Protein AF-A0A9D9T430-F1 (afdb_monomer)

Structure (mmCIF, N/CA/C/O backbone):
data_AF-A0A9D9T430-F1
#
_entry.id   AF-A0A9D9T430-F1
#
loop_
_atom_site.group_PDB
_atom_site.id
_atom_site.type_symbol
_atom_site.label_atom_id
_atom_site.label_alt_id
_atom_site.label_comp_id
_atom_site.label_asym_id
_atom_site.label_entity_id
_atom_site.label_seq_id
_atom_site.pdbx_PDB_ins_code
_atom_site.Cartn_x
_atom_site.Cartn_y
_atom_site.Cartn_z
_atom_site.occupancy
_atom_site.B_iso_or_equiv
_atom_site.auth_seq_id
_atom_site.auth_comp_id
_atom_site.auth_asym_id
_atom_site.auth_atom_id
_atom_site.pdbx_PDB_model_num
ATOM 1 N N . MET A 1 1 ? -6.397 -23.932 12.648 1.00 50.19 1 MET A N 1
ATOM 2 C CA . MET A 1 1 ? -5.364 -23.671 11.618 1.00 50.19 1 MET A CA 1
ATOM 3 C C . MET A 1 1 ? -5.187 -22.164 11.476 1.00 50.19 1 MET A C 1
ATOM 5 O O . MET A 1 1 ? -6.201 -21.499 11.304 1.00 50.19 1 MET A O 1
ATOM 9 N N . PRO A 1 2 ? -3.976 -21.590 11.598 1.00 61.88 2 PRO A N 1
ATOM 10 C CA . PRO A 1 2 ? -3.812 -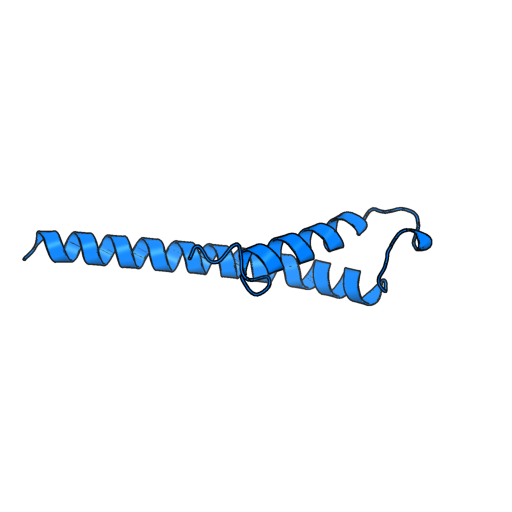20.144 11.534 1.00 61.88 2 PRO A CA 1
ATOM 11 C C . PRO A 1 2 ? -3.749 -19.720 10.064 1.00 61.88 2 PRO A C 1
ATOM 13 O O . PRO A 1 2 ? -2.839 -20.108 9.333 1.00 61.88 2 PRO A O 1
ATOM 16 N N . TYR A 1 3 ? -4.722 -18.939 9.608 1.00 65.06 3 TYR A N 1
ATOM 17 C CA . TYR A 1 3 ? -4.715 -18.364 8.264 1.00 65.06 3 TYR A CA 1
ATOM 18 C C . TYR A 1 3 ? -3.477 -17.456 8.096 1.00 65.06 3 TYR A C 1
ATOM 20 O O . TYR A 1 3 ? -3.433 -16.340 8.611 1.00 65.06 3 TYR A O 1
ATOM 28 N N . ARG A 1 4 ? -2.435 -17.936 7.402 1.00 61.00 4 ARG A N 1
ATOM 29 C CA . ARG A 1 4 ? -1.076 -17.346 7.340 1.00 61.00 4 ARG A CA 1
ATOM 30 C C . ARG A 1 4 ? -0.956 -16.105 6.429 1.00 61.00 4 ARG A C 1
ATOM 32 O O . ARG A 1 4 ? 0.034 -15.935 5.735 1.00 61.00 4 ARG A O 1
ATOM 39 N N . ARG A 1 5 ? -1.912 -15.176 6.520 1.00 63.34 5 ARG A N 1
ATOM 40 C CA . ARG A 1 5 ? -2.089 -13.956 5.701 1.00 63.34 5 ARG A CA 1
ATOM 41 C C . ARG A 1 5 ? -2.667 -14.256 4.323 1.00 63.34 5 ARG A C 1
ATOM 43 O O . ARG A 1 5 ? -1.963 -14.634 3.393 1.00 63.34 5 ARG A O 1
ATOM 50 N N . LEU A 1 6 ? -3.973 -14.030 4.206 1.00 61.16 6 LEU A N 1
ATOM 51 C CA . LEU A 1 6 ? -4.650 -13.982 2.920 1.00 61.16 6 LEU A CA 1
ATOM 52 C C . LEU A 1 6 ? -3.978 -12.867 2.086 1.00 61.16 6 LEU A C 1
ATOM 54 O O . LEU A 1 6 ? -3.920 -11.725 2.567 1.00 61.16 6 LEU A O 1
ATOM 58 N N . PRO A 1 7 ? -3.485 -13.146 0.863 1.00 58.94 7 PRO A N 1
ATOM 59 C CA . PRO A 1 7 ? -2.930 -12.116 -0.029 1.00 58.94 7 PRO A CA 1
ATOM 60 C C . PRO A 1 7 ? -3.950 -11.012 -0.366 1.00 58.94 7 PRO A C 1
ATOM 62 O O . PRO A 1 7 ? -3.605 -9.973 -0.917 1.00 58.94 7 PRO A O 1
ATOM 65 N N . ASN A 1 8 ? -5.200 -11.212 0.046 1.00 68.50 8 ASN A N 1
ATOM 66 C CA . ASN A 1 8 ? -6.350 -10.379 -0.239 1.00 68.50 8 ASN A CA 1
ATOM 67 C C . ASN A 1 8 ? -6.645 -9.383 0.897 1.00 68.50 8 ASN A C 1
ATOM 69 O O . ASN A 1 8 ? -7.654 -8.689 0.823 1.00 68.50 8 ASN A O 1
ATOM 73 N N . THR A 1 9 ? -5.830 -9.323 1.958 1.00 87.19 9 THR A N 1
ATOM 74 C CA . THR A 1 9 ? -6.017 -8.338 3.041 1.00 87.19 9 THR A CA 1
ATOM 75 C C . THR A 1 9 ? -5.600 -6.939 2.597 1.00 87.19 9 THR A C 1
ATOM 77 O O . THR A 1 9 ? -4.633 -6.782 1.849 1.00 87.19 9 THR A O 1
ATOM 80 N N . ASP A 1 10 ? -6.266 -5.904 3.111 1.00 89.88 10 ASP A N 1
ATOM 81 C CA . ASP A 1 10 ? -5.918 -4.513 2.788 1.00 89.88 10 ASP A CA 1
ATOM 82 C C . ASP A 1 10 ? -4.471 -4.173 3.181 1.00 89.88 10 ASP A C 1
ATOM 84 O O . ASP A 1 10 ? -3.789 -3.431 2.480 1.00 89.88 10 ASP A 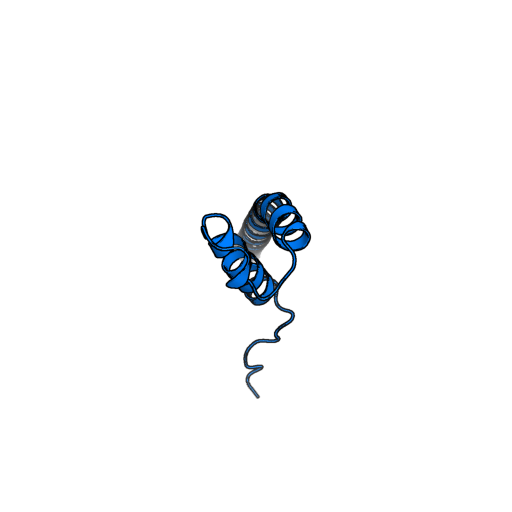O 1
ATOM 88 N N . ALA A 1 11 ? -3.950 -4.802 4.240 1.00 88.31 11 ALA A N 1
ATOM 89 C CA . ALA A 1 11 ? -2.549 -4.683 4.640 1.00 88.31 11 ALA A CA 1
ATOM 90 C C . ALA A 1 11 ? -1.576 -5.259 3.593 1.00 88.31 11 ALA A C 1
ATOM 92 O O . ALA A 1 11 ? -0.521 -4.673 3.339 1.00 88.31 11 ALA A O 1
ATOM 93 N N . ALA A 1 12 ? -1.914 -6.398 2.976 1.00 90.38 12 ALA A N 1
ATOM 94 C CA . ALA A 1 12 ? -1.121 -6.970 1.891 1.00 90.38 12 ALA A CA 1
ATOM 95 C C . ALA A 1 12 ? -1.181 -6.084 0.636 1.00 90.38 1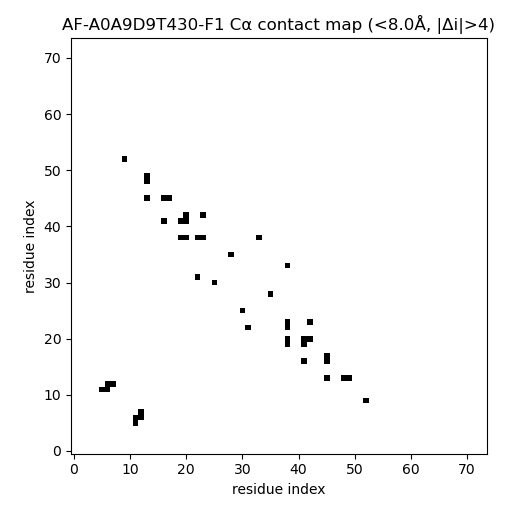2 ALA A C 1
ATOM 97 O O . ALA A 1 12 ? -0.136 -5.819 0.038 1.00 90.38 12 ALA A O 1
ATOM 98 N N . ARG A 1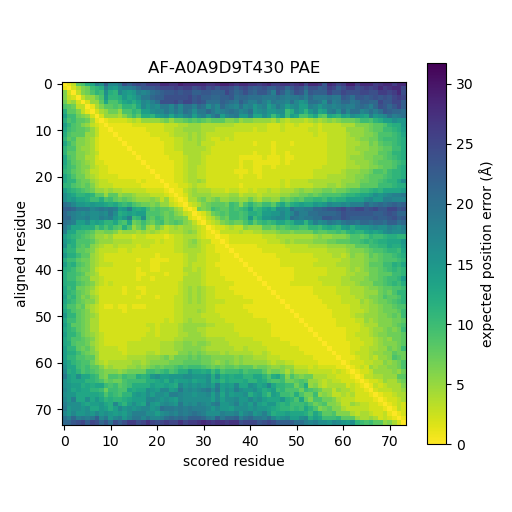 13 ? -2.366 -5.552 0.296 1.00 92.50 13 ARG A N 1
ATOM 99 C CA . ARG A 1 13 ? -2.533 -4.602 -0.819 1.00 92.50 13 ARG A CA 1
ATOM 100 C C . ARG A 1 13 ? -1.735 -3.320 -0.596 1.00 92.50 13 ARG A C 1
ATOM 102 O O . ARG A 1 13 ? -0.978 -2.928 -1.477 1.00 92.50 13 ARG A O 1
ATOM 109 N N . LEU A 1 14 ? -1.811 -2.720 0.594 1.00 94.06 14 LEU A N 1
ATOM 110 C CA . LEU A 1 14 ? -1.047 -1.517 0.936 1.00 94.06 14 LEU A CA 1
ATOM 111 C C . LEU A 1 14 ? 0.462 -1.743 0.783 1.00 94.06 14 LEU A C 1
ATOM 113 O O . LEU A 1 14 ? 1.168 -0.904 0.226 1.00 94.06 14 LEU A O 1
ATOM 117 N N . ARG A 1 15 ? 0.964 -2.897 1.240 1.00 92.94 15 ARG A N 1
ATOM 118 C CA . ARG A 1 15 ? 2.379 -3.258 1.093 1.00 92.94 15 ARG A CA 1
ATOM 119 C C . ARG A 1 15 ? 2.790 -3.369 -0.377 1.00 92.94 15 ARG A C 1
ATOM 121 O O . ARG A 1 15 ? 3.855 -2.873 -0.731 1.00 92.94 15 ARG A O 1
ATOM 128 N N . ALA A 1 16 ? 1.966 -4.002 -1.211 1.00 92.50 16 ALA A N 1
ATOM 129 C CA . ALA A 1 16 ? 2.231 -4.133 -2.642 1.00 92.50 16 ALA A CA 1
ATOM 130 C C . ALA A 1 16 ? 2.239 -2.766 -3.348 1.00 92.50 16 ALA A C 1
ATOM 132 O O . ALA A 1 16 ? 3.181 -2.459 -4.075 1.00 92.50 16 ALA A O 1
ATOM 133 N N . LEU A 1 17 ? 1.247 -1.911 -3.070 1.00 94.56 17 LEU A N 1
ATOM 134 C CA . LEU A 1 17 ? 1.163 -0.562 -3.642 1.00 94.56 17 LEU A CA 1
ATOM 135 C C . LEU A 1 17 ? 2.370 0.303 -3.249 1.00 94.56 17 LEU A C 1
ATOM 137 O O . LEU A 1 17 ? 2.952 0.972 -4.100 1.00 94.56 17 LEU A O 1
ATOM 141 N N . ARG A 1 18 ? 2.807 0.242 -1.984 1.00 94.62 18 ARG A N 1
ATOM 142 C CA . ARG A 1 18 ? 4.021 0.938 -1.525 1.00 94.62 18 ARG A CA 1
ATOM 143 C C . ARG A 1 18 ? 5.283 0.429 -2.215 1.00 94.62 18 ARG A C 1
ATOM 145 O O . ARG A 1 18 ? 6.113 1.241 -2.607 1.00 94.62 18 ARG A O 1
ATOM 152 N N . ALA A 1 19 ? 5.413 -0.886 -2.398 1.00 93.06 19 ALA A N 1
ATOM 153 C CA . ALA A 1 19 ? 6.553 -1.470 -3.103 1.00 93.06 19 ALA A CA 1
ATOM 154 C C . ALA A 1 19 ? 6.640 -0.970 -4.553 1.00 93.06 19 ALA A C 1
ATOM 156 O O . ALA A 1 19 ? 7.722 -0.634 -5.020 1.00 93.06 19 ALA A O 1
ATOM 157 N N . VAL A 1 20 ? 5.500 -0.845 -5.240 1.00 92.88 20 VAL A N 1
ATOM 158 C CA . VAL A 1 20 ? 5.444 -0.240 -6.578 1.00 92.88 20 VAL A CA 1
ATOM 159 C C . VAL A 1 20 ? 5.807 1.248 -6.531 1.00 92.88 20 VAL A C 1
ATOM 161 O O . VAL A 1 20 ? 6.613 1.708 -7.341 1.00 92.88 20 VAL A O 1
ATOM 164 N N . ALA A 1 21 ? 5.280 2.001 -5.563 1.00 93.25 21 ALA A N 1
ATOM 165 C CA . ALA A 1 21 ? 5.560 3.430 -5.422 1.00 93.25 21 ALA A CA 1
ATOM 166 C C . ALA A 1 21 ? 7.049 3.742 -5.163 1.00 93.25 21 ALA A C 1
ATOM 168 O O . ALA A 1 21 ? 7.517 4.808 -5.567 1.00 93.25 21 ALA A O 1
ATOM 169 N N . CYS A 1 22 ? 7.823 2.821 -4.570 1.00 91.62 22 CYS A N 1
ATOM 170 C CA . CYS A 1 22 ? 9.275 2.979 -4.389 1.00 91.62 22 CYS A CA 1
ATOM 171 C C . CYS A 1 22 ? 10.025 3.212 -5.710 1.00 91.62 22 CYS A C 1
ATOM 173 O O . CYS A 1 22 ? 11.033 3.913 -5.734 1.00 91.62 22 CYS A O 1
ATOM 175 N N . TYR A 1 23 ? 9.505 2.697 -6.825 1.00 90.62 23 TYR A N 1
ATOM 176 C CA . TYR A 1 23 ? 10.106 2.889 -8.141 1.00 90.62 23 TYR A CA 1
ATOM 177 C C . TYR A 1 23 ? 9.836 4.281 -8.740 1.00 90.62 23 TYR A C 1
ATOM 179 O O . TYR A 1 23 ? 10.282 4.548 -9.853 1.00 90.62 23 TYR A O 1
ATOM 187 N N . LYS A 1 24 ? 9.104 5.184 -8.067 1.00 87.50 24 LYS A N 1
ATOM 188 C CA . LYS A 1 24 ? 8.830 6.549 -8.567 1.00 87.50 24 LYS A CA 1
ATOM 189 C C . LYS A 1 24 ? 10.105 7.336 -8.883 1.00 87.50 24 LYS A C 1
ATOM 191 O O . LYS A 1 24 ? 10.122 8.088 -9.849 1.00 87.50 24 LYS A O 1
ATOM 196 N N . ASN A 1 25 ? 11.151 7.132 -8.086 1.00 83.81 25 ASN A N 1
ATOM 197 C CA . ASN A 1 25 ? 12.437 7.813 -8.234 1.00 83.81 25 ASN A CA 1
ATOM 198 C C . ASN A 1 25 ? 13.503 6.915 -8.882 1.00 83.81 25 ASN A C 1
ATOM 200 O O . ASN A 1 25 ? 14.675 7.283 -8.880 1.00 83.81 25 ASN A O 1
ATOM 204 N N . SER A 1 26 ? 13.126 5.728 -9.378 1.00 82.06 26 SER A N 1
ATOM 205 C CA . SER A 1 26 ? 14.083 4.865 -10.071 1.00 82.06 26 SER A CA 1
ATOM 206 C C . SER A 1 26 ? 14.487 5.542 -11.390 1.00 82.06 26 SER A C 1
ATOM 208 O O . SER A 1 26 ? 13.603 5.918 -12.165 1.00 82.06 26 SER A O 1
ATOM 210 N N . PRO A 1 27 ? 15.794 5.731 -11.640 1.00 70.00 27 PRO A N 1
ATOM 211 C CA . PRO A 1 27 ? 16.289 6.423 -12.826 1.00 70.00 27 PRO A CA 1
ATOM 212 C C . PRO A 1 27 ? 16.186 5.583 -14.108 1.00 70.00 27 PRO A C 1
ATOM 214 O O . PRO A 1 27 ? 16.396 6.118 -15.194 1.00 70.00 27 PRO A O 1
ATOM 217 N N . ILE A 1 28 ? 15.889 4.282 -14.001 1.00 73.88 28 ILE A N 1
ATOM 218 C CA . ILE A 1 28 ? 15.982 3.325 -15.106 1.00 73.88 28 ILE A CA 1
ATOM 219 C C . ILE A 1 28 ? 14.631 2.622 -15.304 1.00 73.88 28 ILE A C 1
ATOM 221 O O . ILE A 1 28 ? 14.196 1.823 -14.475 1.00 73.88 28 ILE A O 1
ATOM 225 N N . ASP A 1 29 ? 13.978 2.874 -16.444 1.00 67.06 29 ASP A N 1
ATOM 226 C CA . ASP A 1 29 ? 12.688 2.248 -16.784 1.00 67.06 29 ASP A CA 1
ATOM 227 C C . ASP A 1 29 ? 12.798 0.718 -16.984 1.00 67.06 29 ASP A C 1
ATOM 229 O O . ASP A 1 29 ? 11.818 0.006 -16.779 1.00 67.06 29 ASP A O 1
ATOM 233 N N . THR A 1 30 ? 13.985 0.178 -17.303 1.00 65.31 30 THR A N 1
ATOM 234 C CA . THR A 1 30 ? 14.199 -1.271 -17.502 1.00 65.31 30 THR A CA 1
ATOM 235 C C . THR A 1 30 ? 14.262 -2.098 -16.212 1.00 65.31 30 THR A C 1
ATOM 237 O O . THR A 1 30 ? 14.210 -3.321 -16.282 1.00 65.31 30 THR A O 1
ATOM 240 N N . GLU A 1 31 ? 14.356 -1.478 -15.032 1.00 74.75 31 GLU A N 1
ATOM 241 C CA . GLU A 1 31 ? 14.420 -2.195 -13.741 1.00 74.75 31 GLU A CA 1
ATOM 242 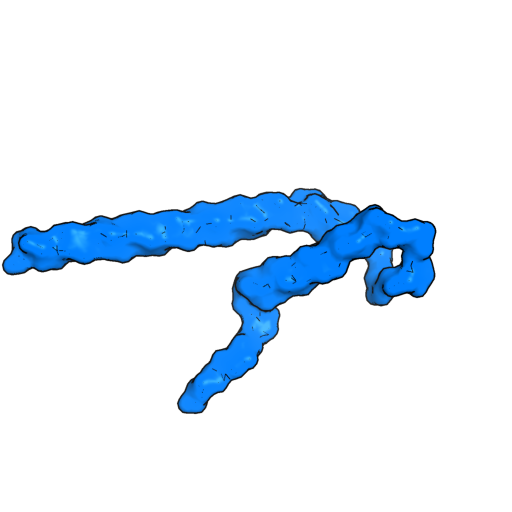C C . GLU A 1 31 ? 13.036 -2.525 -13.155 1.00 74.75 31 GLU A C 1
ATOM 244 O O . GLU A 1 31 ? 12.913 -3.181 -12.116 1.00 74.75 31 GLU A O 1
ATOM 249 N N . ARG A 1 32 ? 11.970 -2.053 -13.804 1.00 82.88 32 ARG A N 1
ATOM 250 C CA . ARG A 1 32 ? 10.598 -2.149 -13.316 1.00 82.88 32 ARG A CA 1
ATOM 251 C C . ARG A 1 32 ? 9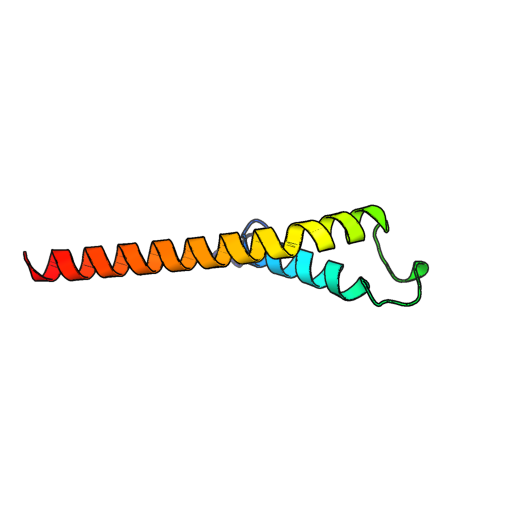.865 -3.315 -13.993 1.00 82.88 32 ARG A C 1
ATOM 253 O O . ARG A 1 32 ? 9.746 -3.322 -15.214 1.00 82.88 32 ARG A O 1
ATOM 260 N N . PRO A 1 33 ? 9.272 -4.260 -13.243 1.00 87.25 33 PRO A N 1
ATOM 261 C CA . PRO A 1 33 ? 8.544 -5.392 -13.827 1.00 87.25 33 PRO A CA 1
ATOM 262 C C . PRO A 1 33 ? 7.115 -5.046 -14.307 1.00 87.25 33 PRO A C 1
ATOM 264 O O . PRO A 1 33 ? 6.281 -5.936 -14.452 1.00 87.25 33 PRO A O 1
ATOM 267 N N . PHE A 1 34 ? 6.788 -3.765 -14.500 1.00 88.69 34 PHE A N 1
ATOM 268 C CA . PHE A 1 34 ? 5.446 -3.272 -14.833 1.00 88.69 34 PHE A CA 1
ATOM 269 C C . PHE A 1 34 ? 5.518 -1.972 -15.644 1.00 88.69 34 PHE A C 1
ATOM 271 O O . PHE A 1 34 ? 6.545 -1.303 -15.652 1.00 88.69 34 PHE A O 1
ATOM 278 N N . ASP A 1 35 ? 4.425 -1.595 -16.308 1.00 90.25 35 ASP A N 1
ATOM 279 C CA . ASP A 1 35 ? 4.356 -0.375 -17.123 1.00 90.25 35 ASP A CA 1
ATOM 280 C C . ASP A 1 35 ? 4.399 0.902 -16.255 1.00 90.25 35 ASP A C 1
ATOM 282 O O . ASP A 1 35 ? 3.906 0.949 -15.123 1.00 90.25 35 ASP A O 1
ATOM 286 N N . ARG A 1 36 ? 4.940 1.988 -16.804 1.00 89.12 36 ARG A N 1
ATOM 287 C CA . ARG A 1 36 ? 4.952 3.320 -16.192 1.00 89.12 36 ARG A CA 1
ATOM 288 C C . ARG A 1 36 ? 3.544 3.852 -15.921 1.00 89.12 36 ARG A C 1
ATOM 290 O O . ARG A 1 36 ? 3.353 4.565 -14.937 1.00 89.12 36 ARG A O 1
ATOM 297 N N . ARG A 1 37 ? 2.554 3.469 -16.736 1.00 93.25 37 ARG A N 1
ATOM 298 C CA . ARG A 1 37 ? 1.133 3.793 -16.496 1.00 93.25 37 ARG A CA 1
ATOM 299 C C . ARG A 1 37 ? 0.667 3.298 -15.125 1.00 93.25 37 ARG A C 1
ATOM 301 O O . ARG A 1 37 ? 0.127 4.076 -14.344 1.00 93.25 37 ARG A O 1
ATOM 308 N N . ILE A 1 38 ? 1.005 2.051 -14.788 1.00 94.06 38 ILE A N 1
ATOM 309 C CA . ILE A 1 38 ? 0.676 1.427 -13.498 1.00 94.06 38 ILE A CA 1
ATOM 310 C C . ILE A 1 38 ? 1.328 2.193 -12.340 1.00 94.06 38 ILE A C 1
ATOM 312 O O . ILE A 1 38 ? 0.693 2.417 -11.312 1.00 94.06 38 ILE A O 1
ATOM 316 N N . LEU A 1 39 ? 2.581 2.644 -12.497 1.00 93.75 39 LEU A N 1
ATOM 317 C CA . LEU A 1 39 ? 3.231 3.475 -11.479 1.00 93.75 39 LEU A CA 1
ATOM 318 C C . LEU A 1 39 ? 2.458 4.774 -11.234 1.00 93.75 39 LEU A C 1
ATOM 320 O O . LEU A 1 39 ? 2.250 5.153 -10.084 1.00 93.75 39 LEU A O 1
ATOM 324 N N . GLN A 1 40 ? 2.070 5.468 -12.304 1.00 94.25 40 GLN A N 1
ATOM 325 C CA . GLN A 1 40 ? 1.385 6.753 -12.203 1.00 94.25 40 GLN A CA 1
ATOM 326 C C . GLN A 1 40 ? 0.021 6.604 -11.523 1.00 94.25 40 GLN A C 1
ATOM 328 O O . GLN A 1 40 ? -0.286 7.358 -10.597 1.00 94.25 40 GLN A O 1
ATOM 333 N N . GLU A 1 41 ? -0.753 5.596 -11.926 1.00 96.56 41 GLU A N 1
ATOM 334 C CA . GLU A 1 41 ? -2.031 5.252 -11.303 1.00 96.56 41 GLU A CA 1
ATOM 335 C C . GLU A 1 41 ? -1.847 4.945 -9.815 1.00 96.56 41 GLU A C 1
ATOM 337 O O . GLU A 1 41 ? -2.490 5.574 -8.973 1.00 96.56 41 GLU A O 1
ATOM 342 N N . ILE A 1 42 ? -0.898 4.073 -9.460 1.00 96.12 42 ILE A N 1
ATOM 343 C CA . ILE A 1 42 ? -0.634 3.713 -8.061 1.00 96.12 42 ILE A CA 1
ATOM 344 C C . ILE A 1 42 ? -0.185 4.925 -7.245 1.00 96.12 42 ILE A C 1
ATOM 346 O O . ILE A 1 42 ? -0.667 5.112 -6.131 1.00 96.12 42 ILE A O 1
ATOM 350 N N . CYS A 1 43 ? 0.693 5.776 -7.776 1.00 95.06 43 CYS A N 1
ATOM 351 C CA . CYS A 1 43 ? 1.123 6.986 -7.079 1.00 95.06 43 CYS A CA 1
ATOM 352 C C . CYS A 1 43 ? -0.029 7.973 -6.842 1.00 95.06 43 CYS A C 1
ATOM 354 O O . CYS A 1 43 ? -0.023 8.650 -5.816 1.00 95.06 43 CYS A O 1
ATOM 356 N N . SER A 1 44 ? -1.003 8.055 -7.755 1.00 96.31 44 SER A N 1
ATOM 357 C CA . SER A 1 44 ? -2.200 8.887 -7.566 1.00 96.31 44 SER A CA 1
ATOM 358 C C . SER A 1 44 ? -3.211 8.279 -6.586 1.00 96.31 44 SER A C 1
ATOM 360 O O . SER A 1 44 ? -3.817 9.004 -5.800 1.00 96.31 44 SER A O 1
ATOM 362 N N . PHE A 1 45 ? -3.361 6.953 -6.593 1.00 97.12 45 PHE A N 1
ATOM 363 C CA . PHE A 1 45 ? -4.343 6.230 -5.785 1.00 97.12 45 PHE A CA 1
ATOM 364 C C . PHE A 1 45 ? -3.888 6.003 -4.336 1.00 97.12 45 PHE A C 1
ATOM 366 O O . PHE A 1 45 ? -4.694 6.078 -3.408 1.00 97.12 45 PHE A O 1
ATOM 373 N N . LEU A 1 46 ? -2.595 5.737 -4.122 1.00 96.69 46 LEU A N 1
ATOM 374 C CA . LEU A 1 46 ? -2.041 5.326 -2.829 1.00 96.69 46 LEU A CA 1
ATOM 375 C C . LEU A 1 46 ? -2.403 6.266 -1.658 1.00 96.69 46 LEU A C 1
ATOM 377 O O . LEU A 1 46 ? -2.834 5.738 -0.633 1.00 96.69 46 LEU A O 1
ATOM 381 N N . PRO A 1 47 ? -2.323 7.609 -1.777 1.00 97.12 47 PRO A N 1
ATOM 382 C CA . PRO A 1 47 ? -2.688 8.504 -0.675 1.00 97.12 47 PRO A CA 1
ATOM 383 C C . PRO A 1 47 ? -4.151 8.356 -0.236 1.00 97.12 47 PRO A C 1
ATOM 385 O O . PRO A 1 47 ? -4.453 8.376 0.955 1.00 97.12 47 PRO A O 1
ATOM 388 N N . GLN A 1 48 ? -5.069 8.163 -1.189 1.00 97.25 48 GLN A N 1
ATOM 389 C CA . GLN A 1 48 ? -6.494 7.985 -0.894 1.00 97.25 48 GLN A CA 1
ATOM 390 C C . GLN A 1 48 ? -6.735 6.664 -0.160 1.00 97.25 48 GLN A C 1
ATOM 392 O O . GLN A 1 48 ? -7.471 6.618 0.824 1.00 97.25 48 GLN A O 1
ATOM 397 N N . PHE A 1 49 ? -6.066 5.598 -0.603 1.00 96.31 49 PHE A N 1
ATOM 398 C CA . PHE A 1 49 ? -6.161 4.289 0.035 1.00 96.31 49 PHE A CA 1
ATOM 399 C C . PHE A 1 49 ? -5.595 4.293 1.464 1.00 96.31 49 PHE A C 1
ATOM 401 O O . PHE A 1 49 ? -6.174 3.685 2.366 1.00 96.31 49 PHE A O 1
ATOM 408 N N . GLU A 1 50 ? -4.488 5.003 1.695 1.00 96.50 50 GLU A N 1
ATOM 409 C CA . GLU A 1 50 ? -3.900 5.174 3.027 1.00 96.50 50 GLU A CA 1
ATOM 410 C C . GLU A 1 50 ? -4.826 5.934 3.980 1.00 96.50 50 GLU A C 1
ATOM 412 O O . GLU A 1 50 ? -5.016 5.495 5.118 1.00 96.50 50 GLU A O 1
ATOM 417 N N . ASN A 1 51 ? -5.448 7.016 3.506 1.00 97.31 51 ASN A N 1
ATOM 418 C CA . ASN A 1 51 ? -6.412 7.785 4.291 1.00 97.31 51 ASN A CA 1
ATOM 419 C C . ASN A 1 51 ? -7.643 6.945 4.647 1.00 97.31 51 ASN A C 1
ATOM 421 O O . ASN A 1 51 ? -8.001 6.862 5.819 1.00 97.31 51 ASN A O 1
ATOM 425 N N . ALA A 1 52 ? -8.223 6.230 3.679 1.00 95.56 52 ALA A N 1
ATOM 426 C CA . ALA A 1 52 ? -9.369 5.355 3.926 1.00 95.56 52 ALA A CA 1
ATOM 427 C C . ALA A 1 52 ? -9.046 4.250 4.952 1.00 95.56 52 ALA A C 1
ATOM 429 O O . ALA A 1 52 ? -9.838 3.963 5.849 1.00 95.56 52 ALA A O 1
ATOM 430 N N . MET A 1 53 ? -7.852 3.652 4.871 1.00 94.38 53 MET A N 1
ATOM 431 C CA . MET A 1 53 ? -7.376 2.670 5.852 1.00 94.38 53 MET A CA 1
ATOM 432 C C . MET A 1 53 ? -7.214 3.265 7.256 1.00 94.38 53 MET A C 1
ATOM 434 O O . MET A 1 53 ? -7.483 2.584 8.251 1.00 94.38 53 MET A O 1
ATOM 438 N N . PHE A 1 54 ? -6.732 4.505 7.349 1.00 94.94 54 PHE A N 1
ATOM 439 C CA . PHE A 1 54 ? -6.605 5.218 8.615 1.00 94.94 54 PHE A CA 1
ATOM 440 C C . PHE A 1 54 ? -7.983 5.507 9.217 1.00 94.94 54 PHE A C 1
ATOM 442 O O . PHE A 1 54 ? -8.238 5.120 10.356 1.00 94.94 54 PHE A O 1
ATOM 449 N N . GLU A 1 55 ? -8.891 6.092 8.438 1.00 95.69 55 GLU A N 1
ATOM 450 C CA . GLU A 1 55 ? -10.263 6.397 8.852 1.00 95.69 55 GLU A CA 1
ATOM 451 C C . GLU A 1 55 ? -11.013 5.146 9.313 1.00 95.69 55 GLU A C 1
ATOM 453 O O . GLU A 1 55 ? -11.613 5.150 10.387 1.00 95.69 55 GLU A O 1
ATOM 458 N N . TYR A 1 56 ? -10.900 4.042 8.572 1.00 93.31 56 TYR A N 1
ATOM 459 C CA . TYR A 1 56 ? -11.497 2.759 8.942 1.00 93.31 56 TYR A CA 1
ATOM 460 C C . TYR A 1 56 ? -11.022 2.265 10.316 1.00 93.31 56 TYR A C 1
ATOM 462 O O . TYR A 1 56 ? -11.827 1.859 11.157 1.00 93.31 56 TYR A O 1
ATOM 470 N N . LYS A 1 57 ? -9.713 2.347 10.592 1.00 91.62 57 LYS A N 1
ATOM 471 C CA . LYS A 1 57 ? -9.164 1.983 11.909 1.00 91.62 57 LYS A CA 1
ATOM 472 C C . LYS A 1 57 ? -9.679 2.903 13.010 1.00 91.62 57 LYS A C 1
ATOM 474 O O . LYS A 1 57 ? -10.023 2.423 14.088 1.00 91.62 57 LYS A O 1
ATOM 479 N N . GLN A 1 58 ? -9.739 4.206 12.748 1.00 94.44 58 GLN A N 1
ATOM 480 C CA . GLN A 1 58 ? -10.258 5.178 13.708 1.00 94.44 58 GLN A CA 1
ATOM 481 C C . GLN A 1 58 ? -11.737 4.918 14.019 1.00 94.44 58 GLN A C 1
ATOM 483 O O . GLN A 1 58 ? -12.117 4.937 15.190 1.00 94.44 58 GLN A O 1
ATOM 488 N N . ALA A 1 59 ? -12.546 4.605 13.004 1.00 93.06 59 ALA A N 1
ATOM 489 C CA . ALA A 1 59 ? -13.955 4.264 13.156 1.00 93.06 59 ALA A CA 1
ATOM 490 C C . ALA A 1 59 ? -14.137 3.028 14.050 1.00 93.06 59 ALA A C 1
ATOM 492 O O . ALA A 1 59 ? -14.804 3.132 15.080 1.00 93.06 59 ALA A O 1
ATOM 493 N N . ILE A 1 60 ? -13.447 1.920 13.751 1.00 91.19 60 ILE A N 1
ATOM 494 C CA . ILE A 1 60 ? -13.498 0.690 14.565 1.00 91.19 60 ILE A CA 1
ATOM 495 C C . ILE A 1 60 ? -13.095 0.959 16.014 1.00 91.19 60 ILE A C 1
ATOM 497 O O . ILE A 1 60 ? -13.782 0.540 16.945 1.00 91.19 60 ILE A O 1
ATOM 501 N N . ASN A 1 61 ? -11.990 1.678 16.224 1.00 90.50 61 ASN A N 1
ATOM 502 C CA . ASN A 1 61 ? -11.529 2.008 17.570 1.00 90.50 61 ASN A CA 1
ATOM 503 C C . ASN A 1 61 ? -12.565 2.864 18.315 1.00 90.50 61 ASN A C 1
ATOM 505 O O . ASN A 1 61 ? -12.799 2.670 19.508 1.00 90.50 61 ASN A O 1
ATOM 509 N N . SER A 1 62 ? -13.210 3.804 17.618 1.00 90.06 62 SER A N 1
ATOM 510 C CA . SER A 1 62 ? -14.248 4.653 18.202 1.00 90.06 62 SER A CA 1
ATOM 511 C C . SER A 1 62 ? -15.500 3.860 18.593 1.00 90.06 62 SER A C 1
ATOM 513 O O . SER A 1 62 ? -16.052 4.097 19.667 1.00 90.06 62 SER A O 1
ATOM 515 N N . GLU A 1 63 ? -15.919 2.895 17.773 1.00 84.81 63 GLU A N 1
ATOM 516 C CA . GLU A 1 63 ? -17.062 2.018 18.045 1.00 84.81 63 GLU A CA 1
ATOM 517 C C . GLU A 1 63 ? -16.774 1.069 19.208 1.00 84.81 63 GLU A C 1
ATOM 519 O O . GLU A 1 63 ? -17.580 0.978 20.134 1.00 84.81 63 GLU A O 1
ATOM 524 N N . GLY A 1 64 ? -15.588 0.452 19.233 1.00 83.69 64 GLY A N 1
ATOM 525 C CA . GLY A 1 64 ? -15.150 -0.379 20.355 1.00 83.69 64 GLY A CA 1
ATOM 526 C C . GLY A 1 64 ? -15.145 0.393 21.678 1.00 83.69 64 GLY A C 1
ATOM 527 O O . GLY A 1 64 ? -15.657 -0.087 22.688 1.00 83.69 64 GLY A O 1
ATOM 528 N N . ASN A 1 65 ? -14.657 1.636 21.666 1.00 80.19 65 ASN A N 1
ATOM 529 C CA . ASN A 1 65 ? -14.666 2.501 22.846 1.00 80.19 65 ASN A CA 1
ATOM 530 C C . ASN A 1 65 ? -16.082 2.885 23.301 1.00 80.19 65 ASN A C 1
ATOM 532 O O . ASN A 1 65 ? -16.339 2.937 24.503 1.00 80.19 65 ASN A O 1
ATOM 536 N N . LYS A 1 66 ? -17.007 3.154 22.371 1.00 82.88 66 LYS A N 1
ATOM 537 C CA . LYS A 1 66 ? -18.416 3.432 22.702 1.00 82.88 66 LYS A CA 1
ATOM 538 C C . LYS A 1 66 ? -19.097 2.210 23.315 1.00 82.88 66 LYS A C 1
ATOM 540 O O . LYS A 1 66 ? -19.790 2.357 24.316 1.00 82.88 66 LYS A O 1
ATOM 545 N N . ASN A 1 67 ? -18.858 1.024 22.757 1.00 82.19 67 ASN A N 1
ATOM 546 C CA . ASN A 1 67 ? -19.422 -0.221 23.268 1.00 82.19 67 ASN A CA 1
ATOM 547 C C . ASN A 1 67 ? -18.912 -0.539 24.682 1.00 82.19 67 ASN A C 1
ATOM 549 O O . ASN A 1 67 ? -19.707 -0.818 25.573 1.00 82.19 67 ASN A O 1
ATOM 553 N N . ASN A 1 68 ? -17.602 -0.394 24.917 1.00 78.12 68 ASN A N 1
ATOM 554 C CA . ASN A 1 68 ? -17.023 -0.550 26.253 1.00 78.12 68 ASN A CA 1
ATOM 555 C C . ASN A 1 68 ? -17.646 0.426 27.255 1.00 78.12 68 ASN A C 1
ATOM 557 O O . ASN A 1 68 ? -17.992 0.019 28.355 1.00 78.12 68 ASN A O 1
ATOM 561 N N . LYS A 1 69 ? -17.831 1.700 26.880 1.00 79.88 69 LYS A N 1
ATOM 562 C CA . LYS A 1 69 ? -18.524 2.673 27.737 1.00 79.88 69 LYS A CA 1
ATOM 563 C C . LYS A 1 69 ? -19.954 2.234 28.037 1.00 79.88 69 LYS A C 1
ATOM 565 O O . LYS A 1 69 ? -20.345 2.286 29.190 1.00 79.88 69 LYS A O 1
ATOM 570 N N . TYR A 1 70 ? -20.707 1.783 27.035 1.00 77.38 70 TYR A N 1
ATOM 571 C CA . TYR A 1 70 ? -22.084 1.319 27.217 1.00 77.38 70 TYR A CA 1
ATOM 572 C C . TYR A 1 70 ? -22.178 0.125 28.177 1.00 77.38 70 TYR A C 1
ATOM 574 O O . TYR A 1 70 ? -23.020 0.135 29.066 1.00 77.38 70 TYR A O 1
ATOM 582 N N . GLN A 1 71 ? -21.270 -0.851 28.066 1.00 73.38 71 GLN A N 1
ATOM 583 C CA . GLN A 1 71 ? -21.216 -1.997 28.981 1.00 73.38 71 GLN A CA 1
ATOM 584 C C . GLN A 1 71 ? -20.919 -1.623 30.437 1.00 73.38 71 GLN A C 1
ATOM 586 O O . GLN A 1 71 ? -21.310 -2.366 31.322 1.00 73.38 71 GLN A O 1
ATOM 591 N N . GLN A 1 72 ? -20.259 -0.492 30.706 1.00 73.31 72 GLN A N 1
ATOM 592 C CA . GLN A 1 72 ? -20.043 -0.012 32.081 1.00 73.31 72 GLN A CA 1
ATOM 593 C C . GLN A 1 72 ? -21.324 0.551 32.723 1.00 73.31 72 GLN A C 1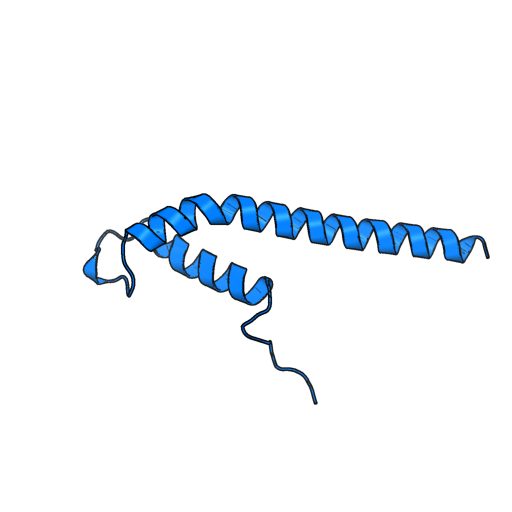
ATOM 595 O O . GLN A 1 72 ? -21.348 0.783 33.928 1.00 73.31 72 GLN A O 1
ATOM 600 N N . TYR A 1 73 ? -22.363 0.821 31.925 1.00 74.12 73 TYR A N 1
ATOM 601 C CA . TYR A 1 73 ? -23.655 1.333 32.392 1.00 74.12 73 TYR A CA 1
ATOM 602 C C . TYR A 1 73 ? -24.736 0.241 32.516 1.00 74.12 73 TYR A C 1
ATOM 604 O O . TYR A 1 73 ? -25.876 0.577 32.838 1.00 74.12 73 TYR A O 1
ATOM 612 N N . ILE A 1 74 ? -24.402 -1.027 32.242 1.00 59.16 74 ILE A N 1
ATOM 613 C CA . ILE A 1 74 ? -25.259 -2.212 32.435 1.00 59.16 74 ILE A CA 1
ATOM 614 C C . ILE A 1 74 ? -24.759 -2.965 33.666 1.00 59.16 74 ILE A C 1
ATOM 616 O O . ILE A 1 74 ? -25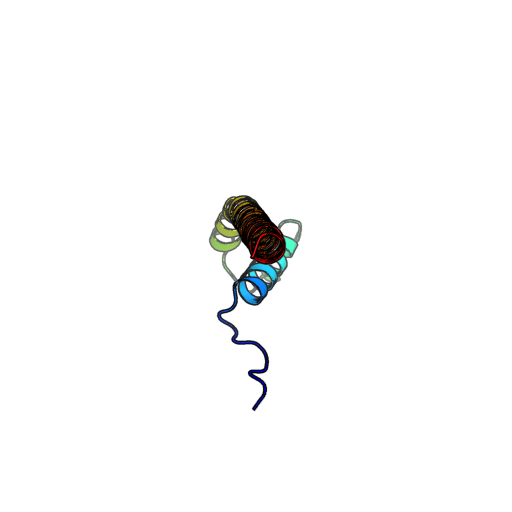.615 -3.390 34.471 1.00 59.16 74 ILE A O 1
#

Sequence (74 aa):
MPYRRLPNTDAARLRALRAVACYKNSPIDTERPFDRRILQEICSFLPQFENAMFEYKQAINSEGNKNNKYQQYI

Foldseek 3Di:
DDPPDDCPDLVNVLVVLVVLLVCVPPPDPVVDPDDPVSNVVSVVCNVVSVVVVVVVVVVVVVVVVVVVVVVVVD

pLDDT: mean 85.17, std 11.93, range [50.19, 97.31]

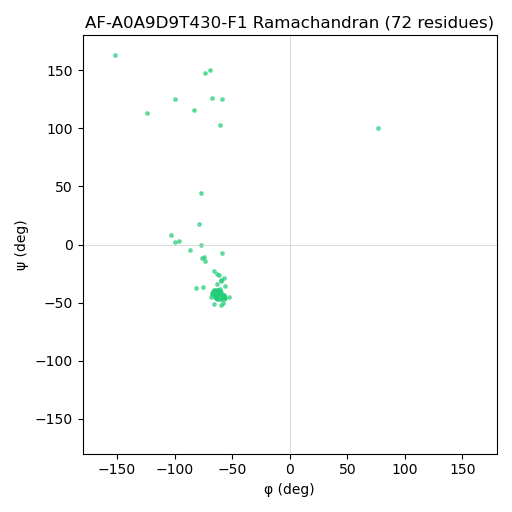Solvent-accessible surface area (backbone atoms only — not comparable to full-atom values): 4548 Å² total; per-residue (Å²): 132,81,81,88,67,64,80,82,38,70,69,47,48,52,52,53,53,50,60,53,46,65,52,74,78,53,93,54,79,86,80,48,99,61,61,70,67,59,44,53,52,45,60,67,46,46,65,59,54,52,49,52,55,50,51,52,51,52,49,54,52,50,52,53,53,51,50,54,56,53,61,75,77,109

Radius of gyration: 18.43 Å; Cα contacts (8 Å, |Δi|>4): 23; chains: 1; bounding box: 42×33×50 Å

Mean predicted aligned error: 7.63 Å

Nearest PDB structures (foldseek):
  2kw6-assembly1_A  TM=6.012E-01  e=9.945E+00  Homo sapiens

Secondary structure (DSSP, 8-state):
------TTSHHHHHHHHHHHHGGGG-S-GGG-SS-HHHHHHHHHHHHHHHHHHHHHHHHHHHHHHHHHHHHTT-